Protein AF-A0A955TC89-F1 (afdb_monomer)

Nearest PDB structures (foldseek):
  8cyk-assembly1_B  TM=6.233E-01  e=9.406E-01  synthetic construct
  3wjc-assembly1_B  TM=5.415E-01  e=7.245E+00  Arabidopsis thaliana

Structure (mmCIF, N/CA/C/O backbone):
data_AF-A0A955TC89-F1
#
_entry.id   AF-A0A955TC89-F1
#
loop_
_atom_site.group_PDB
_atom_site.id
_atom_site.type_symbol
_atom_site.label_atom_id
_atom_site.label_alt_id
_atom_site.label_comp_id
_atom_site.label_asym_id
_atom_site.label_entity_id
_atom_site.label_seq_id
_atom_site.pdbx_PDB_ins_code
_atom_site.Cartn_x
_atom_site.Cartn_y
_atom_site.Cartn_z
_atom_site.occupancy
_atom_site.B_iso_or_equiv
_atom_site.auth_seq_id
_atom_site.auth_comp_id
_atom_site.auth_asym_id
_atom_site.auth_atom_id
_atom_site.pdbx_PDB_model_num
ATOM 1 N N . MET A 1 1 ? -74.572 27.202 -68.867 1.00 35.16 1 MET A N 1
ATOM 2 C CA . MET A 1 1 ? -73.325 27.732 -69.452 1.00 35.16 1 MET A CA 1
ATOM 3 C C . MET A 1 1 ? -72.390 28.053 -68.289 1.00 35.16 1 MET A C 1
ATOM 5 O O . MET A 1 1 ? -72.719 28.945 -67.531 1.00 35.16 1 MET A O 1
ATOM 9 N N . ILE A 1 2 ? -71.386 27.185 -68.106 1.00 39.31 2 ILE A N 1
ATOM 10 C CA . ILE A 1 2 ? -70.122 27.198 -67.323 1.00 39.31 2 ILE A CA 1
ATOM 11 C C . ILE A 1 2 ? -69.957 28.077 -66.046 1.00 39.31 2 ILE A C 1
ATOM 13 O O . ILE A 1 2 ? -70.316 29.246 -66.036 1.00 39.31 2 ILE A O 1
ATOM 17 N N . LEU A 1 3 ? -69.214 27.482 -65.087 1.00 38.38 3 LEU A N 1
ATOM 18 C CA . LEU A 1 3 ? -68.330 28.010 -64.014 1.00 38.38 3 LEU A CA 1
ATOM 19 C C . LEU A 1 3 ? -68.902 27.970 -62.583 1.00 38.38 3 LEU A C 1
ATOM 21 O O . LEU A 1 3 ? -70.029 28.377 -62.359 1.00 38.38 3 LEU A O 1
ATOM 25 N N . ASN A 1 4 ? -68.173 27.564 -61.535 1.00 37.28 4 ASN A N 1
ATOM 26 C CA . ASN A 1 4 ? -66.865 26.906 -61.384 1.00 37.28 4 ASN A CA 1
ATOM 27 C C . ASN A 1 4 ? -66.798 26.395 -59.926 1.00 37.28 4 ASN A C 1
ATOM 29 O O . ASN A 1 4 ? -67.134 27.151 -59.015 1.00 37.28 4 ASN A O 1
ATOM 33 N N . GLN A 1 5 ? -66.379 25.149 -59.688 1.00 47.28 5 GLN A N 1
ATOM 34 C CA . GLN A 1 5 ? -66.116 24.627 -58.338 1.00 47.28 5 GLN A CA 1
ATOM 35 C C . GLN A 1 5 ? -64.660 24.904 -57.948 1.00 47.28 5 GLN A C 1
ATOM 37 O O . GLN A 1 5 ? -63.748 24.507 -58.669 1.00 47.28 5 GLN A O 1
ATOM 42 N N . THR A 1 6 ? -64.441 25.519 -56.786 1.00 49.94 6 THR A N 1
ATOM 43 C CA . THR A 1 6 ? -63.117 25.610 -56.155 1.00 49.94 6 THR A CA 1
ATOM 44 C C . THR A 1 6 ? -63.052 24.581 -55.028 1.00 49.94 6 THR A C 1
ATOM 46 O O . THR A 1 6 ? -63.710 24.743 -54.004 1.00 49.94 6 THR A O 1
ATOM 49 N N . PHE A 1 7 ? -62.270 23.517 -55.220 1.00 44.19 7 PHE A N 1
ATOM 50 C CA . PHE A 1 7 ? -61.912 22.551 -54.177 1.00 44.19 7 PHE A CA 1
ATOM 51 C C . PHE A 1 7 ? -60.579 22.965 -53.538 1.00 44.19 7 PHE A C 1
ATOM 53 O O . PHE A 1 7 ? -59.585 23.152 -54.238 1.00 44.19 7 PHE A O 1
ATOM 60 N N . LEU A 1 8 ? -60.554 23.093 -52.208 1.00 40.31 8 LEU A N 1
ATOM 61 C CA . LEU A 1 8 ? -59.324 23.199 -51.422 1.00 40.31 8 LEU A CA 1
ATOM 62 C C . LEU A 1 8 ? -58.718 21.799 -51.233 1.00 40.31 8 LEU A C 1
ATOM 64 O O . LEU A 1 8 ? -59.364 20.906 -50.689 1.00 40.31 8 LEU A O 1
ATOM 68 N N . LEU A 1 9 ? -57.466 21.627 -51.657 1.00 40.91 9 LEU A N 1
ATOM 69 C CA . LEU A 1 9 ? -56.642 20.447 -51.393 1.00 40.91 9 LEU A CA 1
ATOM 70 C C . LEU A 1 9 ? -55.885 20.637 -50.070 1.00 40.91 9 LEU A C 1
ATOM 72 O O . LEU A 1 9 ? -54.991 21.477 -49.984 1.00 40.91 9 LEU A O 1
ATOM 76 N N . LEU A 1 10 ? -56.214 19.835 -49.052 1.00 43.91 10 LEU A N 1
ATOM 77 C CA . LEU A 1 10 ? -55.338 19.608 -47.900 1.00 43.91 10 LEU A CA 1
ATOM 78 C C . LEU A 1 10 ? -54.321 18.517 -48.267 1.00 43.91 10 LEU A C 1
ATOM 80 O O . LEU A 1 10 ? -54.694 17.367 -48.493 1.00 43.91 10 LEU A O 1
ATOM 84 N N . PHE A 1 11 ? -53.037 18.867 -48.297 1.00 43.28 11 PHE A N 1
ATOM 85 C CA . PHE A 1 11 ? -51.944 17.897 -48.363 1.00 43.28 11 PHE A CA 1
ATOM 86 C C . PHE A 1 11 ? -51.659 17.358 -46.955 1.00 43.28 11 PHE A C 1
ATOM 88 O O . PHE A 1 11 ? -51.117 18.070 -46.112 1.00 43.28 11 PHE A O 1
ATOM 95 N N . ALA A 1 12 ? -51.998 16.094 -46.698 1.00 50.88 12 ALA A N 1
ATOM 96 C CA . ALA A 1 12 ? -51.472 15.360 -45.552 1.00 50.88 12 ALA A CA 1
ATOM 97 C C . ALA A 1 12 ? -50.115 14.749 -45.942 1.00 50.88 12 ALA A C 1
ATOM 99 O O . ALA A 1 12 ? -50.047 13.818 -46.742 1.00 50.88 12 ALA A O 1
ATOM 100 N N . LEU A 1 13 ? -49.027 15.293 -45.395 1.00 52.06 13 LEU A N 1
ATOM 101 C CA . LEU A 1 13 ? -47.692 14.697 -45.475 1.00 52.06 13 LEU A CA 1
ATOM 102 C C . LEU A 1 13 ? -47.658 13.434 -44.604 1.00 52.06 13 LEU A C 1
ATOM 104 O O . LEU A 1 13 ? -47.464 13.511 -43.393 1.00 52.06 13 LEU A O 1
ATOM 108 N N . VAL A 1 14 ? -47.838 12.265 -45.219 1.00 56.44 14 VAL A N 1
ATOM 109 C CA . VAL A 1 14 ? -47.481 10.983 -44.600 1.00 56.44 14 VAL A CA 1
ATOM 110 C C . VAL A 1 14 ? -45.995 10.755 -44.865 1.00 56.44 14 VAL A C 1
ATOM 112 O O . VAL A 1 14 ? -45.607 10.260 -45.920 1.00 56.44 14 VAL A O 1
ATOM 115 N N . GLY A 1 15 ? -45.148 11.171 -43.925 1.00 57.81 15 GLY A N 1
ATOM 116 C CA . GLY A 1 15 ? -43.754 10.733 -43.904 1.00 57.81 15 GLY A CA 1
ATOM 117 C C . GLY A 1 15 ? -43.686 9.253 -43.503 1.00 57.81 15 GLY A C 1
ATOM 118 O O . GLY A 1 15 ? -44.399 8.859 -42.575 1.00 57.81 15 GLY A O 1
ATOM 119 N N . PRO A 1 16 ? -42.871 8.408 -44.160 1.00 55.50 16 PRO A N 1
ATOM 120 C CA . PRO A 1 16 ? -42.674 7.040 -43.706 1.00 55.50 16 PRO A CA 1
ATOM 121 C C . PRO A 1 16 ? -42.020 7.051 -42.321 1.00 55.50 16 PRO A C 1
ATOM 123 O O . PRO A 1 16 ? -40.960 7.641 -42.116 1.00 55.50 16 PRO A O 1
ATOM 126 N N . SER A 1 17 ? -42.664 6.382 -41.366 1.00 59.34 17 SER A N 1
ATOM 127 C CA . SER A 1 17 ? -42.045 6.011 -40.098 1.00 59.34 17 SER A CA 1
ATOM 128 C C . SER A 1 17 ? -40.877 5.073 -40.401 1.00 59.34 17 SER A C 1
ATOM 130 O O . SER A 1 17 ? -41.086 3.922 -40.787 1.00 59.34 17 SER A O 1
ATOM 132 N N . LEU A 1 18 ? -39.644 5.554 -40.240 1.00 58.09 18 LEU A N 1
ATOM 133 C CA . LEU A 1 18 ? -38.460 4.700 -40.151 1.00 58.09 18 LEU A CA 1
ATOM 134 C C . LEU A 1 18 ? -38.459 4.009 -38.781 1.00 58.09 18 LEU A C 1
ATOM 136 O O . LEU A 1 18 ? -37.596 4.246 -37.942 1.00 58.09 18 LEU A O 1
ATOM 140 N N . ALA A 1 19 ? -39.444 3.146 -38.544 1.00 59.84 19 ALA A N 1
ATOM 141 C CA . ALA A 1 19 ? -39.375 2.160 -37.480 1.00 59.84 19 ALA A CA 1
ATOM 142 C C . ALA A 1 19 ? -38.427 1.045 -37.943 1.00 59.84 19 ALA A C 1
ATOM 144 O O . ALA A 1 19 ? -38.854 -0.045 -38.319 1.00 59.84 19 ALA A O 1
ATOM 145 N N . GLY A 1 20 ? -37.126 1.344 -37.977 1.00 62.34 20 GLY A N 1
ATOM 146 C CA . GLY A 1 20 ? -36.098 0.317 -38.064 1.00 62.34 20 GLY A CA 1
ATOM 147 C C . GLY A 1 20 ? -36.206 -0.550 -36.816 1.00 62.34 20 GLY A C 1
ATOM 148 O O . GLY A 1 20 ? -35.799 -0.129 -35.736 1.00 62.34 20 GLY A O 1
ATOM 149 N N . GLY A 1 21 ? -36.838 -1.716 -36.943 1.00 72.62 21 GLY A N 1
ATOM 150 C CA . GLY A 1 21 ? -36.983 -2.659 -35.842 1.00 72.62 21 GLY A CA 1
ATOM 151 C C . GLY A 1 21 ? -35.610 -3.074 -35.316 1.00 72.62 21 GLY A C 1
ATOM 152 O O . GLY A 1 21 ? -34.718 -3.418 -36.091 1.00 72.62 21 GLY A O 1
ATOM 153 N N . LEU A 1 22 ? -35.434 -3.031 -33.996 1.00 76.81 22 LEU A N 1
ATOM 154 C CA . LEU A 1 22 ? -34.238 -3.558 -33.347 1.00 76.81 22 LEU A CA 1
ATOM 155 C C . LEU A 1 22 ? -34.136 -5.060 -33.647 1.00 76.81 22 LEU A C 1
ATOM 157 O O . LEU A 1 22 ? -35.080 -5.810 -33.404 1.00 76.81 22 LEU A O 1
ATOM 161 N N . THR A 1 23 ? -32.993 -5.500 -34.175 1.00 80.12 23 THR A N 1
ATOM 162 C CA . THR A 1 23 ? -32.709 -6.930 -34.345 1.00 80.12 23 THR A CA 1
ATOM 163 C C . THR A 1 23 ? -32.127 -7.462 -33.043 1.00 80.12 23 THR A C 1
ATOM 165 O O . THR A 1 23 ? -31.050 -7.043 -32.625 1.00 80.12 23 THR A O 1
ATOM 168 N N . GLN A 1 24 ? -32.845 -8.374 -32.390 1.00 79.06 24 GLN A N 1
ATOM 169 C CA . GLN A 1 24 ? -32.356 -9.052 -31.196 1.00 79.06 24 GLN A CA 1
ATOM 170 C C . GLN A 1 24 ? -31.518 -10.268 -31.612 1.00 79.06 24 GLN A C 1
ATOM 172 O O . GLN A 1 24 ? -32.037 -11.196 -32.227 1.00 79.06 24 GLN A O 1
ATOM 177 N N . ILE A 1 25 ? -30.228 -10.261 -31.272 1.00 84.12 25 ILE A N 1
ATOM 178 C CA . ILE A 1 25 ? -29.327 -11.407 -31.452 1.00 84.12 25 ILE A CA 1
ATOM 179 C C . ILE A 1 25 ? -29.296 -12.189 -30.134 1.00 84.12 25 ILE A C 1
ATOM 181 O O . ILE A 1 25 ? -29.115 -11.596 -29.070 1.00 84.12 25 ILE A O 1
ATOM 185 N N . LYS A 1 26 ? -29.505 -13.508 -30.197 1.00 87.69 26 LYS A N 1
ATOM 186 C CA . LYS A 1 26 ? -29.437 -14.423 -29.052 1.00 87.69 26 LYS A CA 1
ATOM 187 C C . LYS A 1 26 ? -28.364 -15.473 -29.333 1.00 87.69 26 LYS A C 1
ATOM 189 O O . LYS A 1 26 ? -28.484 -16.196 -30.312 1.00 87.69 26 LYS A O 1
ATOM 194 N N . GLU A 1 27 ? -27.364 -15.533 -28.465 1.00 89.31 27 GLU A N 1
ATOM 195 C CA . GLU A 1 27 ? -26.331 -16.572 -28.416 1.00 89.31 27 GLU A CA 1
ATOM 196 C C . GLU A 1 27 ? -26.634 -17.465 -27.204 1.00 89.31 27 GLU A C 1
ATOM 198 O O . GLU A 1 27 ? -26.949 -16.940 -26.131 1.00 89.31 27 GLU A O 1
ATOM 203 N N . ASP A 1 28 ? -26.634 -18.787 -27.377 1.00 93.19 28 ASP A N 1
ATOM 204 C CA . ASP A 1 28 ? -26.948 -19.734 -26.297 1.00 93.19 28 ASP A CA 1
ATOM 205 C C . ASP A 1 28 ? -25.708 -20.377 -25.669 1.00 93.19 28 ASP A C 1
ATOM 207 O O . ASP A 1 28 ? -25.827 -20.991 -24.606 1.00 93.19 28 ASP A O 1
ATOM 211 N N . PHE A 1 29 ? -24.529 -20.160 -26.265 1.00 89.62 29 PHE A N 1
ATOM 212 C CA . PHE A 1 29 ? -23.237 -20.644 -25.778 1.00 89.62 29 PHE A CA 1
ATOM 213 C C . PHE A 1 29 ? -23.168 -22.168 -25.613 1.00 89.62 29 PHE A C 1
ATOM 215 O O . PHE A 1 29 ? -22.353 -22.671 -24.836 1.00 89.62 29 PHE A O 1
ATOM 222 N N . SER A 1 30 ? -24.017 -22.922 -26.320 1.00 93.88 30 SER A N 1
ATOM 223 C CA . SER A 1 30 ? -23.880 -24.380 -26.409 1.00 93.88 30 SER A CA 1
ATOM 224 C C . SER A 1 30 ? -22.599 -24.794 -27.147 1.00 93.88 30 SER A C 1
ATOM 226 O O . SER A 1 30 ? -22.100 -25.901 -26.932 1.00 93.88 30 SER A O 1
ATOM 228 N N . GLU A 1 31 ? -22.023 -23.878 -27.933 1.00 95.00 31 GLU A N 1
ATOM 229 C CA . GLU A 1 31 ? -20.722 -23.987 -28.594 1.00 95.00 31 GLU A CA 1
ATOM 230 C C . GLU A 1 31 ? -19.873 -22.717 -28.380 1.00 95.00 31 GLU A C 1
ATOM 232 O O . GLU A 1 31 ? -20.329 -21.723 -27.809 1.00 95.00 31 GLU A O 1
ATOM 237 N N . ASP A 1 32 ? -18.608 -22.757 -28.815 1.00 89.81 32 ASP A N 1
ATOM 238 C CA . ASP A 1 32 ? -17.733 -21.580 -28.814 1.00 89.81 32 ASP A CA 1
ATOM 239 C C . ASP A 1 32 ? -18.275 -20.539 -29.813 1.00 89.81 32 ASP A C 1
ATOM 241 O O . ASP A 1 32 ? -18.306 -20.822 -31.014 1.00 89.81 32 ASP A O 1
ATOM 245 N N . PRO A 1 33 ? -18.672 -19.332 -29.363 1.00 92.81 33 PRO A N 1
ATOM 246 C CA . PRO A 1 33 ? -19.282 -18.339 -30.240 1.00 92.81 33 PRO A CA 1
ATOM 247 C C . PRO A 1 33 ? -18.265 -17.653 -31.172 1.00 92.81 33 PRO A C 1
ATOM 249 O O . PRO A 1 33 ? -18.630 -16.761 -31.939 1.00 92.81 33 PRO A O 1
ATOM 252 N N . GLY A 1 34 ? -16.975 -18.009 -31.092 1.00 92.31 34 GLY A N 1
ATOM 253 C CA . GLY A 1 34 ? -15.931 -17.473 -31.966 1.00 92.31 34 GLY A CA 1
ATOM 254 C C . GLY A 1 34 ? -15.646 -15.988 -31.737 1.00 92.31 34 GLY A C 1
ATOM 255 O O . GLY A 1 34 ? -15.137 -15.305 -32.627 1.00 92.31 34 GLY A O 1
ATOM 256 N N . TRP A 1 35 ? -15.999 -15.467 -30.560 1.00 93.75 35 TRP A N 1
ATOM 257 C CA . TRP A 1 35 ? -15.750 -14.075 -30.203 1.00 93.75 35 TRP A CA 1
ATOM 258 C C . TRP A 1 35 ? -14.255 -13.798 -30.079 1.00 93.75 35 TRP A C 1
ATOM 260 O O . TRP A 1 35 ? -13.470 -14.648 -29.651 1.00 93.75 35 TRP A O 1
ATOM 270 N N . GLU A 1 36 ? -13.860 -12.575 -30.422 1.00 91.62 36 GLU A N 1
ATOM 271 C CA . GLU A 1 36 ? -12.475 -12.149 -30.279 1.00 91.62 36 GLU A CA 1
ATOM 272 C C . GLU A 1 36 ? -12.060 -12.183 -28.801 1.00 91.62 36 GLU A C 1
ATOM 274 O O . GLU A 1 36 ? -12.594 -11.467 -27.952 1.00 91.62 36 GLU A O 1
ATOM 279 N N . GLY A 1 37 ? -11.086 -13.035 -28.489 1.00 79.75 37 GLY A N 1
ATOM 280 C CA . GLY A 1 37 ? -10.433 -13.070 -27.189 1.00 79.75 37 GLY A CA 1
ATOM 281 C C . GLY A 1 37 ? -9.129 -12.282 -27.224 1.00 79.75 37 GLY A C 1
ATOM 282 O O . GLY A 1 37 ? -8.230 -12.608 -27.996 1.00 79.75 37 GLY A O 1
ATOM 283 N N . PHE A 1 38 ? -8.977 -11.291 -26.343 1.00 71.81 38 PHE A N 1
ATOM 284 C CA . PHE A 1 38 ? -7.705 -10.596 -26.138 1.00 71.81 38 PHE A CA 1
ATOM 285 C C . PHE A 1 38 ? -7.168 -10.867 -24.731 1.00 71.81 38 PHE A C 1
ATOM 287 O O . PHE A 1 38 ? -7.791 -10.521 -23.733 1.00 71.81 38 PHE A O 1
ATOM 294 N N . GLN A 1 39 ? -5.995 -11.502 -24.649 1.00 70.19 39 GLN A N 1
ATOM 295 C CA . GLN A 1 39 ? -5.261 -11.800 -23.404 1.00 70.19 39 GLN A CA 1
ATOM 296 C C . GLN A 1 39 ? -5.994 -12.638 -22.334 1.00 70.19 39 GLN A C 1
ATOM 298 O O . GLN A 1 39 ? -5.433 -12.885 -21.269 1.00 70.19 39 GLN A O 1
ATOM 303 N N . ASN A 1 40 ? -7.180 -13.170 -22.625 1.00 78.81 40 ASN A N 1
ATOM 304 C CA . ASN A 1 40 ? -8.015 -13.974 -21.724 1.00 78.81 40 ASN A CA 1
ATOM 305 C C . ASN A 1 40 ? -7.408 -15.333 -21.314 1.00 78.81 40 ASN A C 1
ATOM 307 O O . ASN A 1 40 ? -7.935 -16.001 -20.427 1.00 78.81 40 ASN A O 1
ATOM 311 N N . ARG A 1 41 ? -6.315 -15.765 -21.957 1.00 81.75 41 ARG A N 1
ATOM 312 C CA . ARG A 1 41 ? -5.585 -17.011 -21.649 1.00 81.75 41 ARG A CA 1
ATOM 313 C C . ARG A 1 41 ? -4.066 -16.824 -21.677 1.00 81.75 41 ARG A C 1
ATOM 315 O O . ARG A 1 41 ? -3.339 -17.739 -22.068 1.00 81.75 41 ARG A O 1
ATOM 322 N N . LYS A 1 42 ? -3.568 -15.633 -21.321 1.00 74.31 42 LYS A N 1
ATOM 323 C CA . LYS A 1 42 ? -2.120 -15.394 -21.248 1.00 74.31 42 LYS A CA 1
ATOM 324 C C . LYS A 1 42 ? -1.477 -16.397 -20.290 1.00 74.31 42 LYS A C 1
ATOM 326 O O . LYS A 1 42 ? -1.759 -16.399 -19.096 1.00 74.31 42 LYS A O 1
ATOM 331 N N . ARG A 1 43 ? -0.587 -17.237 -20.819 1.00 74.94 43 ARG A N 1
ATOM 332 C CA . ARG A 1 43 ? 0.387 -17.960 -20.004 1.00 74.94 43 ARG A CA 1
ATOM 333 C C . ARG A 1 43 ? 1.561 -17.025 -19.776 1.00 74.94 43 ARG A C 1
ATOM 335 O O . ARG A 1 43 ? 2.092 -16.457 -20.726 1.00 74.94 43 ARG A O 1
ATOM 342 N N . CYS A 1 44 ? 1.910 -16.843 -18.514 1.00 75.94 44 CYS A N 1
ATOM 343 C CA . CYS A 1 44 ? 3.088 -16.095 -18.129 1.00 75.94 44 CYS A CA 1
ATOM 344 C C . CYS A 1 44 ? 4.346 -16.807 -18.661 1.00 75.94 44 CYS A C 1
ATOM 346 O O . CYS A 1 44 ? 4.576 -17.968 -18.329 1.00 75.94 44 CYS A O 1
ATOM 348 N N . VAL A 1 45 ? 5.124 -16.121 -19.499 1.00 81.25 45 VAL A N 1
ATOM 349 C CA . VAL A 1 45 ? 6.462 -16.524 -19.959 1.00 81.25 45 VAL A CA 1
ATOM 350 C C . VAL A 1 45 ? 7.370 -15.338 -19.653 1.00 81.25 45 VAL A C 1
ATOM 352 O O . VAL A 1 45 ? 7.016 -14.217 -20.012 1.00 81.25 45 VAL A O 1
ATOM 355 N N . ASP A 1 46 ? 8.464 -15.572 -18.928 1.00 84.06 46 ASP A N 1
ATOM 356 C CA . ASP A 1 46 ? 9.415 -14.539 -18.486 1.00 84.06 46 ASP A CA 1
ATOM 357 C C . ASP A 1 46 ? 8.773 -13.360 -17.729 1.00 84.06 46 ASP A C 1
ATOM 359 O O . ASP A 1 46 ? 9.177 -12.206 -17.892 1.00 84.06 46 ASP A O 1
ATOM 363 N N . CYS A 1 47 ? 7.742 -13.612 -16.910 1.00 80.38 47 CYS A N 1
ATOM 364 C CA . CYS A 1 47 ? 7.164 -12.523 -16.124 1.00 80.38 47 CYS A CA 1
ATOM 365 C C . CYS A 1 47 ? 8.186 -11.960 -15.134 1.00 80.38 47 CYS A C 1
ATOM 367 O O . CYS A 1 47 ? 8.985 -12.721 -14.581 1.00 80.38 47 CYS A O 1
ATOM 369 N N . PRO A 1 48 ? 8.112 -10.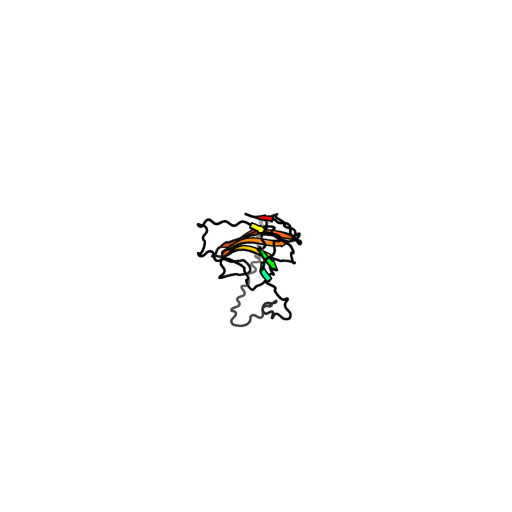648 -14.857 1.00 79.81 48 PRO A N 1
ATOM 370 C CA . PRO A 1 48 ? 8.895 -10.044 -13.797 1.00 79.81 48 PRO A CA 1
ATOM 371 C C . PRO A 1 48 ? 8.681 -10.783 -12.477 1.00 79.81 48 PRO A C 1
ATOM 373 O O . PRO A 1 48 ? 7.553 -11.136 -12.127 1.00 79.81 48 PRO A O 1
ATOM 376 N N . GLU A 1 49 ? 9.768 -10.977 -11.739 1.00 85.44 49 GLU A N 1
ATOM 377 C CA . GLU A 1 49 ? 9.688 -11.402 -10.351 1.00 85.44 49 GLU A CA 1
ATOM 378 C C . GLU A 1 49 ? 8.926 -10.345 -9.539 1.00 85.44 49 GLU A C 1
ATOM 380 O O . GLU A 1 49 ? 9.192 -9.142 -9.642 1.00 85.44 49 GLU A O 1
ATOM 385 N N . VAL A 1 50 ? 7.964 -10.806 -8.741 1.00 88.06 50 VAL A N 1
ATOM 386 C CA . VAL A 1 50 ? 7.239 -9.975 -7.780 1.00 88.06 50 VAL A CA 1
ATOM 387 C C . VAL A 1 50 ? 7.888 -10.174 -6.418 1.00 88.06 50 VAL A C 1
ATOM 389 O O . VAL A 1 50 ? 7.779 -11.243 -5.822 1.00 88.06 50 VAL A O 1
ATOM 392 N N . ILE A 1 51 ? 8.558 -9.138 -5.925 1.00 87.75 51 ILE A N 1
ATOM 393 C CA . ILE A 1 51 ? 9.245 -9.138 -4.636 1.00 87.75 51 ILE A CA 1
ATOM 394 C C . ILE A 1 51 ? 8.311 -8.535 -3.585 1.00 87.75 51 ILE A C 1
ATOM 396 O O . ILE A 1 51 ? 7.950 -7.361 -3.663 1.00 87.75 51 ILE A O 1
ATOM 400 N N . GLN A 1 52 ? 7.955 -9.352 -2.594 1.00 92.69 52 GLN A N 1
ATOM 401 C CA . GLN A 1 52 ? 7.265 -8.945 -1.370 1.00 92.69 52 GLN A CA 1
ATOM 402 C C . GLN A 1 52 ? 8.248 -9.062 -0.202 1.00 92.69 52 GLN A C 1
ATOM 404 O O . GLN A 1 52 ? 8.251 -10.056 0.520 1.00 92.69 52 GLN A O 1
ATOM 409 N N . ASP A 1 53 ? 9.132 -8.078 -0.065 1.00 93.81 53 ASP A N 1
ATOM 410 C CA . ASP A 1 53 ? 10.197 -8.069 0.945 1.00 93.81 53 ASP A CA 1
ATOM 411 C C . ASP A 1 53 ? 9.904 -6.979 1.970 1.00 93.81 53 ASP A C 1
ATOM 413 O O . ASP A 1 53 ? 10.510 -5.908 1.959 1.00 93.81 53 ASP A O 1
ATOM 417 N N . PHE A 1 54 ? 8.882 -7.214 2.789 1.00 94.94 54 PHE A N 1
ATOM 418 C CA . PHE A 1 54 ? 8.448 -6.288 3.824 1.00 94.94 54 PHE A CA 1
ATOM 419 C C . PHE A 1 54 ? 8.088 -7.027 5.112 1.00 94.94 54 PHE A C 1
ATOM 421 O O . PHE A 1 54 ? 7.664 -8.182 5.102 1.00 94.94 54 PHE A O 1
ATOM 428 N N . GLY A 1 55 ? 8.247 -6.345 6.239 1.00 96.38 55 GLY A N 1
ATOM 429 C CA . GLY A 1 55 ? 7.994 -6.900 7.560 1.00 96.38 55 GLY A CA 1
ATOM 430 C C . GLY A 1 55 ? 8.698 -6.088 8.633 1.00 96.38 55 GLY A C 1
ATOM 431 O O . GLY A 1 55 ? 9.014 -4.919 8.425 1.00 96.38 55 GLY A O 1
ATOM 432 N N . TRP A 1 56 ? 8.936 -6.704 9.787 1.00 96.06 56 TRP A N 1
ATOM 433 C CA . TRP A 1 56 ? 9.758 -6.088 10.822 1.00 96.06 56 TRP A CA 1
ATOM 434 C C . TRP A 1 56 ? 11.235 -6.049 10.404 1.00 96.06 56 TRP A C 1
ATOM 436 O O . TRP A 1 56 ? 11.787 -7.060 9.969 1.00 96.06 56 TRP A O 1
ATOM 446 N N . SER A 1 57 ? 11.887 -4.905 10.599 1.00 94.12 57 SER A N 1
ATOM 447 C CA . SER A 1 57 ? 13.327 -4.722 10.399 1.00 94.12 57 SER A CA 1
ATOM 448 C C . SER A 1 57 ? 13.948 -3.912 11.533 1.00 94.12 57 SER A C 1
ATOM 450 O O . SER A 1 57 ? 13.307 -3.050 12.123 1.00 94.12 57 SER A O 1
ATOM 452 N N . GLN A 1 58 ? 15.240 -4.125 11.801 1.00 94.19 58 GLN A N 1
ATOM 453 C CA . GLN A 1 58 ? 16.002 -3.395 12.831 1.00 94.19 58 GLN A CA 1
ATOM 454 C C . GLN A 1 58 ? 16.340 -1.935 12.436 1.00 94.19 58 GLN A C 1
ATOM 456 O O . GLN A 1 58 ? 17.085 -1.256 13.139 1.00 94.19 58 GLN A O 1
ATOM 461 N N . THR A 1 59 ? 15.835 -1.448 11.301 1.00 93.75 59 THR A N 1
ATOM 462 C CA . THR A 1 59 ? 16.052 -0.080 10.808 1.00 93.75 59 THR A CA 1
ATOM 463 C C . THR A 1 59 ? 15.295 0.956 11.652 1.00 93.75 59 THR A C 1
ATOM 465 O O . THR A 1 59 ? 14.524 0.598 12.542 1.00 93.75 59 THR A O 1
ATOM 468 N N . ASP A 1 60 ? 15.561 2.243 11.413 1.00 94.00 60 ASP A N 1
ATOM 469 C CA . ASP A 1 60 ? 14.920 3.373 12.110 1.00 94.00 60 ASP A CA 1
ATOM 470 C C . ASP A 1 60 ? 14.671 4.545 11.140 1.00 94.00 60 ASP A C 1
ATOM 472 O O . ASP A 1 60 ? 15.013 5.697 11.409 1.00 94.00 60 ASP A O 1
ATOM 476 N N . PHE A 1 61 ? 14.136 4.261 9.947 1.00 95.12 61 PHE A N 1
ATOM 477 C CA . PHE A 1 61 ? 13.795 5.301 8.972 1.00 95.12 61 PHE A CA 1
ATOM 478 C C . PHE A 1 61 ? 12.686 6.228 9.472 1.00 95.12 61 PHE A C 1
ATOM 480 O O . PHE A 1 61 ? 12.667 7.402 9.117 1.00 95.12 61 PHE A O 1
ATOM 487 N N . THR A 1 62 ? 11.800 5.728 10.331 1.00 94.69 62 THR A N 1
ATOM 488 C CA . THR A 1 62 ? 10.751 6.512 11.001 1.00 94.69 62 THR A CA 1
ATOM 489 C C . THR A 1 62 ? 11.242 7.340 12.199 1.00 94.69 62 THR A C 1
ATOM 491 O O . THR A 1 62 ? 10.451 8.092 12.781 1.00 94.69 62 THR A O 1
ATOM 494 N N . GLN A 1 63 ? 12.534 7.254 12.547 1.00 93.44 63 GLN A N 1
ATOM 495 C CA . GLN A 1 63 ? 13.199 8.047 13.591 1.00 93.44 63 GLN A CA 1
ATOM 496 C C . GLN A 1 63 ? 12.447 8.006 14.932 1.00 93.44 63 GLN A C 1
ATOM 498 O O . GLN A 1 63 ? 12.085 9.035 15.517 1.00 93.44 63 GLN A O 1
ATOM 503 N N . THR A 1 64 ? 12.140 6.798 15.397 1.00 88.00 64 THR A N 1
ATOM 504 C CA . THR A 1 64 ? 11.461 6.568 16.682 1.00 88.00 64 THR A CA 1
ATOM 505 C C . THR A 1 64 ? 12.433 6.350 17.836 1.00 88.00 64 THR A C 1
ATOM 507 O O . THR A 1 64 ? 12.023 6.490 18.986 1.00 88.00 64 THR A O 1
ATOM 510 N N . GLY A 1 65 ? 13.720 6.112 17.551 1.00 78.75 65 GLY A N 1
ATOM 511 C CA . GLY A 1 65 ? 14.760 5.992 18.568 1.00 78.75 65 GLY A CA 1
ATOM 512 C C . GLY A 1 65 ? 14.675 4.655 19.298 1.00 78.75 65 GLY A C 1
ATOM 513 O O . GLY A 1 65 ? 14.146 4.560 20.401 1.00 78.75 65 GLY A O 1
ATOM 514 N N . GLY A 1 66 ? 15.214 3.608 18.678 1.00 79.62 66 GLY A N 1
ATOM 515 C CA . GLY A 1 66 ? 15.234 2.261 19.264 1.00 79.62 66 GLY A CA 1
ATOM 516 C C . GLY A 1 66 ? 15.504 1.140 18.264 1.00 79.62 66 GLY A C 1
ATOM 517 O O . GLY A 1 66 ? 15.843 0.029 18.673 1.00 79.62 66 GLY A O 1
ATOM 518 N N . GLY A 1 67 ? 15.409 1.441 16.964 1.00 83.62 67 GLY A N 1
ATOM 519 C CA . GLY A 1 67 ? 15.376 0.427 15.915 1.00 83.62 67 GLY A CA 1
ATOM 520 C C . GLY A 1 67 ? 14.095 -0.406 15.988 1.00 83.62 67 GLY A C 1
ATOM 521 O O . GLY A 1 67 ? 13.454 -0.508 17.034 1.00 83.62 67 GLY A O 1
ATOM 522 N N . GLY A 1 68 ? 13.717 -1.020 14.872 1.00 89.75 68 GLY A N 1
ATOM 523 C CA . GLY A 1 68 ? 12.457 -1.750 14.794 1.00 89.75 68 GLY A CA 1
ATOM 524 C C . GLY A 1 68 ? 11.379 -0.911 14.128 1.00 89.75 68 GLY A C 1
ATOM 525 O O . GLY A 1 68 ? 10.792 -0.029 14.745 1.00 89.75 68 GLY A O 1
ATOM 526 N N . GLU A 1 69 ? 11.067 -1.236 12.884 1.00 93.88 69 GLU A N 1
ATOM 527 C CA . GLU A 1 69 ? 9.942 -0.660 12.152 1.00 93.88 69 GLU A CA 1
ATOM 528 C C . GLU A 1 69 ? 9.326 -1.697 11.215 1.00 93.88 69 GLU A C 1
ATOM 530 O O . GLU A 1 69 ? 9.917 -2.746 10.958 1.00 93.88 69 GLU A O 1
ATOM 535 N N . ILE A 1 70 ? 8.111 -1.421 10.738 1.00 94.31 70 ILE A N 1
ATOM 536 C CA . ILE A 1 70 ? 7.495 -2.198 9.663 1.00 94.31 70 ILE A CA 1
ATOM 537 C C . ILE A 1 70 ? 7.840 -1.491 8.361 1.00 94.31 70 ILE A C 1
ATOM 539 O O . ILE A 1 70 ? 7.464 -0.336 8.162 1.00 94.31 70 ILE A O 1
ATOM 543 N N . GLY A 1 71 ? 8.551 -2.173 7.477 1.00 93.12 71 GLY A N 1
ATOM 544 C CA . GLY A 1 71 ? 8.990 -1.578 6.228 1.00 93.12 71 GLY A CA 1
ATOM 545 C C . GLY A 1 71 ? 9.558 -2.602 5.266 1.00 93.12 71 GLY A C 1
ATOM 546 O O . GLY A 1 71 ? 9.587 -3.798 5.546 1.00 93.12 71 GLY A O 1
ATOM 547 N N . GLY A 1 72 ? 9.985 -2.109 4.109 1.00 93.50 72 GLY A N 1
ATOM 548 C CA . GLY A 1 72 ? 10.545 -2.919 3.039 1.00 93.50 72 GLY A CA 1
ATOM 549 C C . GLY A 1 72 ? 9.927 -2.595 1.684 1.00 93.50 72 GLY A C 1
ATOM 550 O O . GLY A 1 72 ? 9.283 -1.559 1.503 1.00 93.50 72 GLY A O 1
ATOM 551 N N . ARG A 1 73 ? 10.165 -3.469 0.709 1.00 92.12 73 ARG A N 1
ATOM 552 C CA . ARG A 1 73 ? 9.682 -3.325 -0.661 1.00 92.12 73 ARG A CA 1
ATOM 553 C C . ARG A 1 73 ? 8.346 -4.042 -0.826 1.00 92.12 73 ARG A C 1
ATOM 555 O O . ARG A 1 73 ? 8.274 -5.264 -0.727 1.00 92.12 73 ARG A O 1
ATOM 562 N N . VAL A 1 74 ? 7.320 -3.266 -1.160 1.00 90.31 74 VAL A N 1
ATOM 563 C CA . VAL A 1 74 ? 6.015 -3.764 -1.608 1.00 90.31 74 VAL A CA 1
ATOM 564 C C . VAL A 1 74 ? 5.939 -3.621 -3.125 1.00 90.31 74 VAL A C 1
ATOM 566 O O . VAL A 1 74 ? 6.336 -2.589 -3.675 1.00 90.31 74 VAL A O 1
ATOM 569 N N . GLN A 1 75 ? 5.451 -4.656 -3.804 1.00 89.75 75 GLN A N 1
ATOM 570 C CA . GLN A 1 75 ? 5.163 -4.611 -5.236 1.00 89.75 75 GLN A CA 1
ATOM 571 C C . GLN A 1 75 ? 3.735 -5.063 -5.516 1.00 89.75 75 GLN A C 1
ATOM 573 O O . GLN A 1 75 ? 3.218 -5.974 -4.871 1.00 89.75 75 GLN A O 1
ATOM 578 N N . ASP A 1 76 ? 3.117 -4.451 -6.520 1.00 86.94 76 ASP A N 1
ATOM 579 C CA . ASP A 1 76 ? 1.792 -4.837 -6.987 1.00 86.94 76 ASP A CA 1
ATOM 580 C C . ASP A 1 76 ? 1.768 -6.313 -7.407 1.00 86.94 76 ASP A C 1
ATOM 582 O O . ASP A 1 76 ? 2.623 -6.789 -8.160 1.00 86.94 76 ASP A O 1
ATOM 586 N N . SER A 1 77 ? 0.768 -7.042 -6.912 1.00 84.56 77 SER A N 1
ATOM 587 C CA . SER A 1 77 ? 0.608 -8.474 -7.146 1.00 84.56 77 SER A CA 1
ATOM 588 C C . SER A 1 77 ? -0.859 -8.878 -7.124 1.00 84.56 77 SER A C 1
ATOM 590 O O . SER A 1 77 ? -1.661 -8.312 -6.385 1.00 84.56 77 SER A O 1
ATOM 592 N N . PHE A 1 78 ? -1.199 -9.923 -7.880 1.00 80.06 78 PHE A N 1
ATOM 593 C CA . PHE A 1 78 ? -2.481 -10.619 -7.731 1.00 80.06 78 PHE A CA 1
ATOM 594 C C . PHE A 1 78 ? -2.493 -11.579 -6.536 1.00 80.06 78 PHE A C 1
ATOM 596 O O . PHE A 1 78 ? -3.562 -12.009 -6.113 1.00 80.06 78 PHE A O 1
ATOM 603 N N . GLN A 1 79 ? -1.319 -11.941 -6.013 1.00 84.06 79 GLN A N 1
ATOM 604 C CA . GLN A 1 79 ? -1.194 -12.727 -4.791 1.00 84.06 79 GLN A CA 1
ATOM 605 C C . GLN A 1 79 ? -1.188 -11.778 -3.589 1.00 84.06 79 GLN A C 1
ATOM 607 O O . GLN A 1 79 ? -0.274 -10.953 -3.493 1.00 84.06 79 GLN A O 1
ATOM 612 N N . PRO A 1 80 ? -2.171 -11.877 -2.677 1.00 85.88 80 PRO A N 1
ATOM 613 C CA . PRO A 1 80 ? -2.198 -11.041 -1.487 1.00 85.88 80 PRO A CA 1
ATOM 614 C C . PRO A 1 80 ? -0.987 -11.309 -0.589 1.00 85.88 80 PRO A C 1
ATOM 616 O O . PRO A 1 80 ? -0.614 -12.461 -0.368 1.00 85.88 80 PRO A O 1
ATOM 619 N N . ALA A 1 81 ? -0.413 -10.247 -0.031 1.00 90.50 81 ALA A N 1
ATOM 620 C CA . ALA A 1 81 ? 0.628 -10.315 0.986 1.00 90.50 81 ALA A CA 1
ATOM 621 C C . ALA A 1 81 ? 0.360 -9.236 2.040 1.00 90.50 81 ALA A C 1
ATOM 623 O O . ALA A 1 81 ? -0.011 -8.113 1.700 1.00 90.50 81 ALA A O 1
ATOM 624 N N . TYR A 1 82 ? 0.544 -9.568 3.317 1.00 93.38 82 TYR A N 1
ATOM 625 C CA . TYR A 1 82 ? 0.366 -8.626 4.419 1.00 93.38 82 TYR A CA 1
ATOM 626 C C . TYR A 1 82 ? 1.276 -8.969 5.600 1.00 93.38 82 TYR A C 1
ATOM 628 O O . TYR A 1 82 ? 1.643 -10.123 5.813 1.00 93.38 82 TYR A O 1
ATOM 636 N N . TYR A 1 83 ? 1.592 -7.953 6.401 1.00 95.56 83 TYR A N 1
ATOM 637 C CA . TYR A 1 83 ? 2.283 -8.080 7.679 1.00 95.56 83 TYR A CA 1
ATOM 638 C C . TYR A 1 83 ? 1.4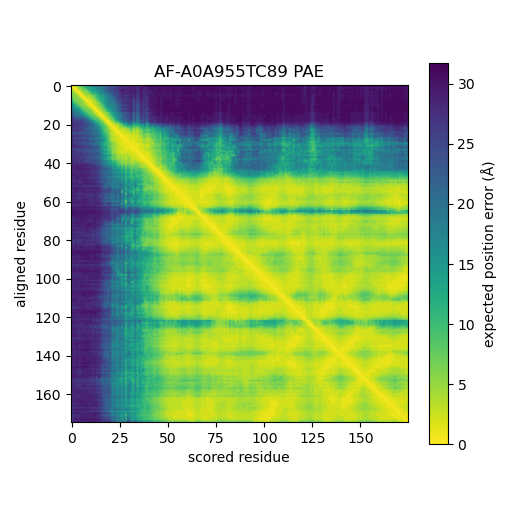07 -7.396 8.725 1.00 95.56 83 TYR A C 1
ATOM 640 O O . TYR A 1 83 ? 1.318 -6.170 8.765 1.00 95.56 83 TYR A O 1
ATOM 648 N N . ALA A 1 84 ? 0.666 -8.190 9.494 1.00 94.38 84 ALA A N 1
ATOM 649 C CA . ALA A 1 84 ? -0.427 -7.693 10.320 1.00 94.38 8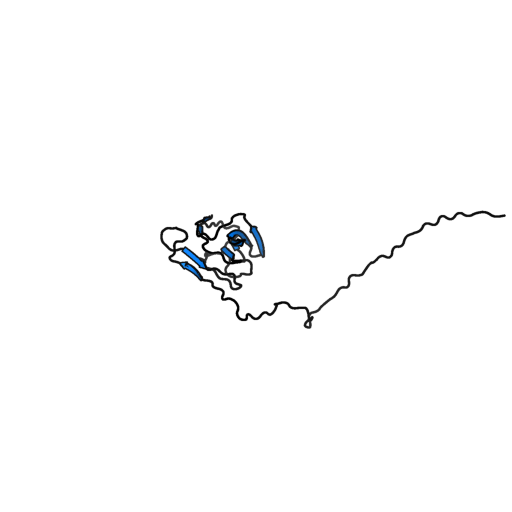4 ALA A CA 1
ATOM 650 C C . ALA A 1 84 ? -0.549 -8.470 11.632 1.00 94.38 84 ALA A C 1
ATOM 652 O O . ALA A 1 84 ? -0.153 -9.632 11.732 1.00 94.38 84 ALA A O 1
ATOM 653 N N . MET A 1 85 ? -1.148 -7.822 12.628 1.00 92.56 85 MET A N 1
ATOM 654 C CA . MET A 1 85 ? -1.507 -8.427 13.905 1.00 92.56 85 MET A CA 1
ATOM 655 C C . MET A 1 85 ? -3.014 -8.732 13.924 1.00 92.56 85 MET A C 1
ATOM 657 O O . MET A 1 85 ? -3.808 -7.841 13.615 1.00 92.56 85 MET A O 1
ATOM 661 N N . PRO A 1 86 ? -3.444 -9.946 14.317 1.00 91.75 86 PRO A N 1
ATOM 662 C CA . PRO A 1 86 ? -4.862 -10.246 14.484 1.00 91.75 86 PRO A CA 1
ATOM 663 C C . PRO A 1 86 ? -5.511 -9.377 15.572 1.00 91.75 86 PRO A C 1
ATOM 665 O O . PRO A 1 86 ? -4.990 -9.272 16.679 1.00 91.75 86 PRO A O 1
ATOM 668 N N . MET A 1 87 ? -6.701 -8.836 15.297 1.00 88.19 87 MET A N 1
ATOM 669 C CA . MET A 1 87 ? -7.479 -8.046 16.271 1.00 88.19 87 MET A CA 1
ATOM 670 C C . MET A 1 87 ? -8.211 -8.906 17.321 1.00 88.19 87 MET A C 1
ATOM 672 O O . MET A 1 87 ? -8.856 -8.376 18.222 1.00 88.19 87 MET A O 1
ATOM 676 N N . GLY A 1 88 ? -8.168 -10.237 17.195 1.00 89.69 88 GLY A N 1
ATOM 677 C CA . GLY A 1 88 ? -8.804 -11.192 18.115 1.00 89.69 88 GLY A CA 1
ATOM 678 C C . GLY A 1 88 ? -10.329 -11.317 17.987 1.00 89.69 88 GLY A C 1
ATOM 679 O O . GLY A 1 88 ? -10.894 -12.309 18.440 1.00 89.69 88 GLY A O 1
ATOM 680 N N . LYS A 1 89 ? -10.998 -10.358 17.339 1.00 90.62 89 LYS A N 1
ATOM 681 C CA . LYS A 1 89 ? -12.421 -10.414 16.978 1.00 90.62 89 LYS A CA 1
ATOM 682 C C . LYS A 1 89 ? -12.691 -9.677 15.657 1.00 90.62 89 LYS A C 1
ATOM 684 O O . LYS A 1 89 ? -11.954 -8.740 15.341 1.00 90.62 89 LYS A O 1
ATOM 689 N N . PRO A 1 90 ? -13.756 -10.033 14.916 1.00 89.00 90 PRO A N 1
ATOM 690 C CA . PRO A 1 90 ? -14.282 -9.185 13.852 1.00 89.00 90 PRO A CA 1
ATOM 691 C C . PRO A 1 90 ? -14.717 -7.817 14.393 1.00 89.00 90 PRO A C 1
ATOM 693 O O . PRO A 1 90 ? -15.236 -7.720 15.509 1.00 89.00 90 PRO A O 1
ATOM 696 N N . LEU A 1 91 ? -14.519 -6.772 13.591 1.00 87.75 91 LEU A N 1
ATOM 697 C CA . LEU A 1 91 ? -14.980 -5.414 13.879 1.00 87.75 91 LEU A CA 1
ATOM 698 C C . LEU A 1 91 ? -16.207 -5.076 13.029 1.00 87.75 91 LEU A C 1
ATOM 700 O O . LEU A 1 91 ? -16.388 -5.601 11.931 1.00 87.75 91 LEU A O 1
ATOM 704 N N . SER A 1 92 ? -17.036 -4.174 13.540 1.00 86.31 92 SER A N 1
ATOM 705 C CA . SER A 1 92 ? -18.193 -3.604 12.852 1.00 86.31 92 SER A CA 1
ATOM 706 C C . SER A 1 92 ? -18.155 -2.076 12.910 1.00 86.31 92 SER A C 1
ATOM 708 O O . SER A 1 92 ? -17.417 -1.499 13.701 1.00 86.31 92 SER A O 1
ATOM 710 N N . PHE A 1 93 ? -19.030 -1.398 12.161 1.00 83.38 93 PHE A N 1
ATOM 711 C CA . PHE A 1 93 ? -19.186 0.064 12.250 1.00 83.38 93 PHE A CA 1
ATOM 712 C C . PHE A 1 93 ? -19.709 0.572 13.609 1.00 83.38 93 PHE A C 1
ATOM 714 O O . PHE A 1 93 ? -19.840 1.776 13.804 1.00 83.38 93 PHE A O 1
ATOM 721 N N . LYS A 1 94 ? -20.040 -0.328 14.545 1.00 89.88 94 LYS A N 1
ATOM 722 C CA . LYS A 1 94 ? -20.399 0.019 15.928 1.00 89.88 94 LYS A CA 1
ATOM 723 C C . LYS A 1 94 ? -19.196 0.001 16.870 1.00 89.88 94 LYS A C 1
ATOM 725 O O . LYS A 1 94 ? -19.304 0.494 17.989 1.00 89.88 94 LYS A O 1
ATOM 730 N N . ASP A 1 95 ? -18.088 -0.606 16.454 1.00 90.62 95 ASP A N 1
ATOM 731 C CA . ASP A 1 95 ? -16.859 -0.645 17.230 1.00 90.62 95 ASP A CA 1
ATOM 732 C C . ASP A 1 95 ? -16.050 0.627 16.957 1.00 90.62 95 ASP A C 1
ATOM 734 O O . ASP A 1 95 ? -15.780 0.968 15.807 1.00 90.62 95 ASP A O 1
ATOM 738 N N . SER A 1 96 ? -15.627 1.311 18.018 1.00 90.19 96 SER A N 1
ATOM 739 C CA . SER A 1 96 ? -14.670 2.412 17.907 1.00 90.19 96 SER A CA 1
ATOM 740 C C . SER A 1 96 ? -13.250 1.865 17.943 1.00 90.19 96 SER A C 1
ATOM 742 O O . SER A 1 96 ? -12.884 1.129 18.860 1.00 90.19 96 SER A O 1
ATOM 744 N N . PHE A 1 97 ? -12.436 2.265 16.978 1.00 88.62 97 PHE A N 1
ATOM 745 C CA . PHE A 1 97 ? -11.012 1.965 16.933 1.00 88.62 97 PHE A CA 1
ATOM 746 C C . PHE A 1 97 ? -10.268 3.127 16.277 1.00 88.62 97 PHE A C 1
ATOM 748 O O . PHE A 1 97 ? -10.847 3.908 15.524 1.00 88.62 97 PHE A O 1
ATOM 755 N N . SER A 1 98 ? -8.984 3.247 16.585 1.00 90.56 98 SER A N 1
ATOM 756 C CA . SER A 1 98 ? -8.089 4.219 15.971 1.00 90.56 98 SER A CA 1
ATOM 757 C C . SER A 1 98 ? -6.716 3.595 15.771 1.00 90.56 98 SER A C 1
ATOM 759 O O . SER A 1 98 ? -6.348 2.623 16.435 1.00 90.56 98 SER A O 1
ATOM 761 N N . ALA A 1 99 ? -5.967 4.158 14.835 1.00 91.44 99 ALA A N 1
ATOM 762 C CA . ALA A 1 99 ? -4.556 3.888 14.659 1.00 91.44 99 ALA A CA 1
ATOM 763 C C . ALA A 1 99 ? -3.873 5.207 14.315 1.00 91.44 99 ALA A C 1
ATOM 765 O O . ALA A 1 99 ? -4.477 6.089 13.714 1.00 91.44 99 ALA A O 1
ATOM 766 N N . SER A 1 100 ? -2.622 5.336 14.719 1.00 95.12 100 SER A N 1
ATOM 767 C CA . SER A 1 100 ? -1.767 6.454 14.363 1.00 95.12 100 SER A CA 1
ATOM 768 C C . SER A 1 100 ? -0.349 5.937 14.215 1.00 95.12 100 SER A C 1
ATOM 770 O O . SER A 1 100 ? -0.010 4.848 14.691 1.00 95.12 100 SER A O 1
ATOM 772 N N . GLY A 1 101 ? 0.494 6.700 13.540 1.00 94.56 101 GLY A N 1
ATOM 773 C CA . GLY A 1 101 ? 1.861 6.273 13.335 1.00 94.56 101 GLY A CA 1
ATOM 774 C C . GLY A 1 101 ? 2.703 7.277 12.587 1.00 94.56 101 GLY A C 1
ATOM 775 O O . GLY A 1 101 ? 2.301 8.409 12.312 1.00 94.56 101 GLY A O 1
ATOM 776 N N . LYS A 1 102 ? 3.906 6.818 12.264 1.00 96.00 102 LYS A N 1
ATOM 777 C CA . LYS A 1 102 ? 4.848 7.515 11.403 1.00 96.00 102 LYS A CA 1
ATOM 778 C C . LYS A 1 102 ? 5.068 6.702 10.140 1.00 96.00 102 LYS A C 1
ATOM 780 O O . LYS A 1 102 ? 4.981 5.477 10.174 1.00 96.00 102 LYS A O 1
ATOM 785 N N . LEU A 1 103 ? 5.352 7.379 9.040 1.00 95.44 103 LEU A N 1
ATOM 786 C CA . LEU A 1 103 ? 5.727 6.745 7.784 1.00 95.44 103 LEU A CA 1
ATOM 787 C C . LEU A 1 103 ? 6.804 7.574 7.088 1.00 95.44 103 LEU A C 1
ATOM 789 O O . LEU A 1 103 ? 6.809 8.799 7.197 1.00 95.44 103 LEU A O 1
ATOM 793 N N . ALA A 1 104 ? 7.691 6.897 6.368 1.00 95.94 104 ALA A N 1
ATOM 794 C CA . ALA A 1 104 ? 8.700 7.508 5.512 1.00 95.94 104 ALA A CA 1
ATOM 795 C C . ALA A 1 104 ? 8.713 6.758 4.176 1.00 95.94 104 ALA A C 1
ATOM 797 O O . ALA A 1 104 ? 8.834 5.530 4.151 1.00 95.94 104 ALA A O 1
ATOM 798 N N . ILE A 1 105 ? 8.591 7.481 3.063 1.00 95.62 105 ILE A N 1
ATOM 799 C CA . ILE A 1 105 ? 8.675 6.896 1.722 1.00 95.62 105 ILE A CA 1
ATOM 800 C C . ILE A 1 105 ? 10.088 7.138 1.213 1.00 95.62 105 ILE A C 1
ATOM 802 O O . ILE A 1 105 ? 10.492 8.274 1.010 1.00 95.62 105 ILE A O 1
ATOM 806 N N . LYS A 1 106 ? 10.858 6.068 1.010 1.00 94.94 106 LYS A N 1
ATOM 807 C CA . LYS A 1 106 ? 12.256 6.173 0.547 1.00 94.94 106 LYS A CA 1
ATOM 808 C C . LYS A 1 106 ? 12.435 5.942 -0.946 1.00 94.94 106 LYS A C 1
ATOM 810 O O . LYS A 1 106 ? 13.464 6.284 -1.514 1.00 94.94 106 LYS A O 1
ATOM 815 N N . HIS A 1 107 ? 11.470 5.270 -1.555 1.00 93.31 107 HIS A N 1
ATOM 816 C CA . HIS A 1 107 ? 11.472 4.937 -2.965 1.00 93.31 107 HIS A CA 1
ATOM 817 C C . HIS A 1 107 ? 10.032 4.710 -3.402 1.00 93.31 107 HIS A C 1
ATOM 819 O O . HIS A 1 107 ? 9.268 4.061 -2.687 1.00 93.31 107 HIS A O 1
ATOM 825 N N . ILE A 1 108 ? 9.683 5.186 -4.594 1.00 92.19 108 ILE A N 1
ATOM 826 C CA . ILE A 1 108 ? 8.410 4.868 -5.227 1.00 92.19 108 ILE A CA 1
ATOM 827 C C . ILE A 1 108 ? 8.667 4.401 -6.659 1.00 92.19 108 ILE A C 1
ATOM 829 O O . ILE A 1 108 ? 9.368 5.052 -7.434 1.00 92.19 108 ILE A O 1
ATOM 833 N N . GLY A 1 109 ? 8.185 3.199 -6.971 1.00 88.19 109 GLY A N 1
ATOM 834 C CA . GLY A 1 109 ? 8.225 2.650 -8.324 1.00 88.19 109 GLY A CA 1
ATOM 835 C C . GLY A 1 109 ? 7.019 3.118 -9.133 1.00 88.19 109 GLY A C 1
ATOM 836 O O . GLY A 1 109 ? 6.059 3.628 -8.568 1.00 88.19 109 GLY A O 1
ATOM 837 N N . GLN A 1 110 ? 7.043 2.904 -10.447 1.00 86.06 110 GLN A N 1
ATOM 838 C CA . GLN A 1 110 ? 5.892 3.221 -11.294 1.00 86.06 110 GLN A CA 1
ATOM 839 C C . GLN A 1 110 ? 4.674 2.390 -10.887 1.00 86.06 110 GLN A C 1
ATOM 841 O O . GLN A 1 110 ? 4.768 1.165 -10.803 1.00 86.06 110 GLN A O 1
ATOM 846 N N . ARG A 1 111 ? 3.540 3.065 -10.695 1.00 83.62 111 ARG A N 1
ATOM 847 C CA . ARG A 1 111 ? 2.234 2.500 -10.338 1.00 83.62 111 ARG A CA 1
ATOM 848 C C . ARG A 1 111 ? 2.219 1.715 -9.027 1.00 83.62 111 ARG A C 1
ATOM 850 O O . ARG A 1 111 ? 1.341 0.886 -8.852 1.00 83.62 111 ARG A O 1
ATOM 857 N N . GLY A 1 112 ? 3.178 1.940 -8.129 1.00 83.81 112 GLY A N 1
ATOM 858 C CA . GLY A 1 112 ? 3.218 1.234 -6.851 1.00 83.81 112 GLY A CA 1
ATOM 859 C C . GLY A 1 112 ? 2.052 1.628 -5.944 1.00 83.81 112 GLY A C 1
ATOM 860 O O . GLY A 1 112 ? 1.752 2.816 -5.808 1.00 83.81 112 GLY A O 1
ATOM 861 N N . VAL A 1 113 ? 1.432 0.638 -5.297 1.00 89.38 113 VAL A N 1
ATOM 862 C CA . VAL A 1 113 ? 0.365 0.864 -4.315 1.00 89.38 113 VAL A CA 1
ATOM 863 C C . VAL A 1 113 ? 0.638 0.101 -3.023 1.00 89.38 113 VAL A C 1
ATOM 865 O O . VAL A 1 113 ? 0.913 -1.095 -3.033 1.00 89.38 113 VAL A O 1
ATOM 868 N N . ALA A 1 114 ? 0.500 0.778 -1.885 1.00 91.75 114 ALA A N 1
ATOM 869 C CA . ALA A 1 114 ? 0.508 0.147 -0.567 1.00 91.75 114 ALA A CA 1
ATOM 870 C C . ALA A 1 114 ? -0.718 0.571 0.247 1.00 91.75 114 ALA A C 1
ATOM 872 O O . ALA A 1 114 ? -1.231 1.675 0.076 1.00 91.75 114 ALA A O 1
ATOM 873 N N . TYR A 1 115 ? -1.176 -0.300 1.145 1.00 93.50 115 TYR A N 1
ATOM 874 C CA . TYR A 1 115 ? -2.283 -0.027 2.061 1.00 93.50 115 TYR A CA 1
ATOM 875 C C . TYR A 1 115 ? -1.792 -0.092 3.500 1.00 93.50 115 TYR A C 1
ATOM 877 O O . TYR A 1 115 ? -1.050 -1.003 3.866 1.00 93.50 115 TYR A O 1
ATOM 885 N N . ILE A 1 116 ? -2.272 0.836 4.322 1.00 95.06 116 ILE A N 1
ATOM 886 C CA . ILE A 1 116 ? -2.091 0.811 5.771 1.00 95.06 116 ILE A CA 1
ATOM 887 C C . ILE A 1 116 ? -3.472 0.977 6.402 1.00 95.06 116 ILE A C 1
ATOM 889 O O . ILE A 1 116 ? -4.160 1.973 6.169 1.00 95.06 116 ILE A O 1
ATOM 893 N N . GLY A 1 117 ? -3.904 -0.019 7.174 1.00 94.06 117 GLY A N 1
ATOM 894 C CA . GLY A 1 117 ? -5.212 0.010 7.819 1.00 94.06 117 GLY A CA 1
ATOM 895 C C . GLY A 1 117 ? -5.703 -1.349 8.299 1.00 94.06 117 GLY A C 1
ATOM 896 O O . GLY A 1 117 ? -4.932 -2.287 8.495 1.00 94.06 117 GLY A O 1
ATOM 897 N N . PHE A 1 118 ? -7.016 -1.430 8.484 1.00 93.12 118 PHE A N 1
ATOM 898 C CA . PHE A 1 118 ? -7.730 -2.600 8.979 1.00 93.12 118 PHE A CA 1
ATOM 899 C C . PHE A 1 118 ? -8.374 -3.340 7.814 1.00 93.12 118 PHE A C 1
ATOM 901 O O . PHE A 1 118 ? -8.947 -2.716 6.920 1.00 93.12 118 PHE A O 1
ATOM 908 N N . PHE A 1 119 ? -8.308 -4.667 7.828 1.00 92.50 119 PHE A N 1
ATOM 909 C CA . PHE A 1 119 ? -8.834 -5.499 6.751 1.00 92.50 119 PHE A CA 1
ATOM 910 C C . PHE A 1 119 ? -9.225 -6.891 7.252 1.00 92.50 119 PHE A C 1
ATOM 912 O O . PHE A 1 119 ? -8.786 -7.330 8.316 1.00 92.50 119 PHE A O 1
ATOM 919 N N . ASN A 1 120 ? -10.041 -7.588 6.462 1.00 91.31 120 ASN A N 1
ATOM 920 C CA . ASN A 1 120 ? -10.325 -9.008 6.648 1.00 91.31 120 ASN A CA 1
ATOM 921 C C . ASN A 1 120 ? -9.349 -9.849 5.798 1.00 91.31 120 ASN A C 1
ATOM 923 O O . ASN A 1 120 ? -9.390 -9.701 4.580 1.00 91.31 120 ASN A O 1
ATOM 927 N N . PRO A 1 121 ? -8.519 -10.736 6.382 1.00 88.38 121 PRO A N 1
ATOM 928 C CA . PRO A 1 121 ? -7.493 -11.480 5.644 1.00 88.38 121 PRO A CA 1
ATOM 929 C C . PRO A 1 121 ? -8.026 -12.617 4.752 1.00 88.38 121 PRO A C 1
ATOM 931 O O . PRO A 1 121 ? -7.257 -13.186 3.982 1.00 88.38 121 PRO A O 1
ATOM 934 N N . GLU A 1 122 ? -9.301 -13.004 4.866 1.00 84.31 122 GLU A N 1
ATOM 935 C CA . GLU A 1 122 ? -9.826 -14.208 4.204 1.00 84.31 122 GLU A CA 1
ATOM 936 C C . GLU A 1 122 ? -10.060 -14.031 2.700 1.00 84.31 122 GLU A C 1
ATOM 938 O O . GLU A 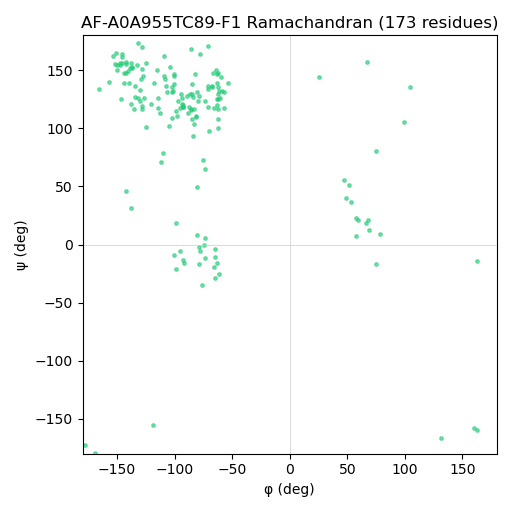1 122 ? -9.890 -14.978 1.930 1.00 84.31 1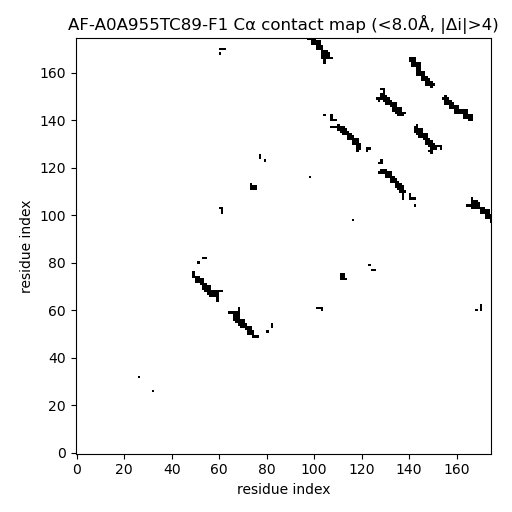22 GLU A O 1
ATOM 943 N N . TYR A 1 123 ? -10.475 -12.836 2.270 1.00 72.94 123 TYR A N 1
ATOM 944 C CA . TYR A 1 123 ? -10.873 -12.591 0.887 1.00 72.94 123 TYR A CA 1
ATOM 945 C C . TYR A 1 123 ? -10.334 -11.256 0.386 1.00 72.94 123 TYR A C 1
ATOM 947 O O . TYR A 1 123 ? -10.649 -10.196 0.920 1.00 72.94 123 TYR A O 1
ATOM 955 N N . HIS A 1 124 ? -9.536 -11.295 -0.676 1.00 79.44 124 HIS A N 1
ATOM 956 C CA . HIS A 1 124 ? -8.975 -10.107 -1.305 1.00 79.44 124 HIS A CA 1
ATOM 957 C C . HIS A 1 124 ? -9.112 -10.199 -2.821 1.00 79.44 124 HIS A C 1
ATOM 959 O O . HIS A 1 124 ? -8.857 -11.241 -3.422 1.00 79.44 124 HIS A O 1
ATOM 965 N N . THR A 1 125 ? -9.518 -9.091 -3.434 1.00 74.88 125 THR A N 1
ATOM 966 C CA . THR A 1 125 ? -9.508 -8.911 -4.891 1.00 74.88 125 THR A CA 1
ATOM 967 C C . THR A 1 125 ? -8.581 -7.736 -5.221 1.00 74.88 125 THR A C 1
ATOM 969 O O . THR A 1 125 ? -7.707 -7.403 -4.425 1.00 74.88 125 THR A O 1
ATOM 972 N N . TRP A 1 126 ? -8.765 -7.068 -6.362 1.00 76.81 126 TRP A N 1
ATOM 973 C CA . TRP A 1 126 ? -8.016 -5.848 -6.694 1.00 76.81 126 TRP A CA 1
ATOM 974 C C . TRP A 1 126 ? -8.257 -4.698 -5.696 1.00 76.81 126 TRP A C 1
ATOM 976 O O . TRP A 1 126 ? -7.404 -3.827 -5.537 1.00 76.81 126 TRP A O 1
ATOM 986 N N . ARG A 1 127 ? -9.411 -4.692 -5.013 1.00 82.75 127 ARG A N 1
ATOM 987 C CA . ARG A 1 127 ? -9.676 -3.860 -3.835 1.00 82.75 127 ARG A CA 1
ATOM 988 C C . ARG A 1 127 ? -9.690 -4.756 -2.600 1.00 82.75 127 ARG A C 1
ATOM 990 O O . ARG A 1 127 ? -10.266 -5.850 -2.634 1.00 82.75 127 ARG A O 1
ATOM 997 N N . VAL A 1 128 ? -9.050 -4.295 -1.525 1.00 88.06 128 VAL A N 1
ATOM 998 C CA . VAL A 1 128 ? -9.031 -5.004 -0.240 1.00 88.06 128 VAL A CA 1
ATOM 999 C C . VAL A 1 128 ? -10.471 -5.101 0.268 1.00 88.06 128 VAL A C 1
ATOM 1001 O O . VAL A 1 128 ? -11.185 -4.104 0.315 1.00 88.06 128 VAL A O 1
ATOM 1004 N N . TRP A 1 129 ? -10.932 -6.317 0.555 1.00 89.56 129 TRP A N 1
ATOM 1005 C CA . TRP A 1 129 ? -12.313 -6.563 0.969 1.00 89.56 129 TRP A CA 1
ATOM 1006 C C . TRP A 1 129 ? -12.491 -6.294 2.460 1.00 89.56 129 TRP A C 1
ATOM 1008 O O . TRP A 1 129 ? -11.593 -6.594 3.250 1.00 89.56 129 TRP A O 1
ATOM 1018 N N . SER A 1 130 ? -13.676 -5.813 2.855 1.00 92.19 130 SER A N 1
ATOM 1019 C CA . SER A 1 130 ? -14.018 -5.568 4.263 1.00 92.19 130 SER A CA 1
ATOM 1020 C C . SER A 1 130 ? -12.898 -4.813 4.997 1.00 92.19 130 SER A C 1
ATOM 1022 O O . SER A 1 130 ? -12.355 -5.295 5.996 1.00 92.19 130 SER A O 1
ATOM 1024 N N . SER A 1 131 ? -12.520 -3.654 4.459 1.00 92.38 131 SER A N 1
ATOM 1025 C CA . SER A 1 131 ? -11.361 -2.879 4.889 1.00 92.38 131 SER A CA 1
ATOM 1026 C C . SER A 1 131 ? -11.658 -1.398 5.078 1.00 92.38 131 SER A C 1
ATOM 1028 O O . SER A 1 131 ? -12.517 -0.826 4.405 1.00 92.38 131 SER A O 1
ATOM 1030 N N . MET A 1 132 ? -10.861 -0.770 5.937 1.00 92.81 132 MET A N 1
ATOM 1031 C CA . MET A 1 132 ? -10.732 0.678 6.081 1.00 92.81 132 MET A CA 1
ATOM 1032 C C . MET A 1 132 ? -9.244 1.007 6.169 1.00 92.81 132 MET A C 1
ATOM 1034 O O . MET A 1 132 ? -8.564 0.564 7.096 1.00 92.81 132 MET A O 1
ATOM 1038 N N . ALA A 1 133 ? -8.735 1.756 5.198 1.00 93.88 133 ALA A N 1
ATOM 1039 C CA . ALA A 1 133 ? -7.314 2.045 5.079 1.00 93.88 133 ALA A CA 1
ATOM 1040 C C . ALA A 1 133 ? -7.082 3.399 4.411 1.00 93.88 133 ALA A C 1
ATOM 1042 O O . ALA A 1 133 ? -7.964 3.949 3.747 1.00 93.88 133 ALA A O 1
ATOM 1043 N N . PHE A 1 134 ? -5.860 3.903 4.530 1.00 95.00 134 PHE A N 1
ATOM 1044 C CA . PHE A 1 134 ? -5.345 4.807 3.516 1.00 95.00 134 PHE A CA 1
ATOM 1045 C C . PHE A 1 134 ? -4.406 4.044 2.582 1.00 95.00 134 PHE A C 1
ATOM 1047 O O . PHE A 1 134 ? -3.715 3.099 2.974 1.00 95.00 134 PHE A O 1
ATOM 1054 N N . ARG A 1 135 ? -4.417 4.453 1.320 1.00 93.06 135 ARG A N 1
ATOM 1055 C CA . ARG A 1 135 ? -3.531 3.981 0.269 1.00 93.06 135 ARG A CA 1
ATOM 1056 C C . ARG A 1 135 ? -2.426 4.996 0.061 1.00 93.06 135 ARG A C 1
ATOM 1058 O O . ARG A 1 135 ? -2.672 6.198 0.125 1.00 93.06 135 ARG A O 1
ATOM 1065 N N . ILE A 1 136 ? -1.244 4.492 -0.248 1.00 94.56 136 ILE A N 1
ATOM 1066 C CA . ILE A 1 136 ? -0.147 5.257 -0.825 1.00 94.56 136 ILE A CA 1
ATOM 1067 C C . ILE A 1 136 ? -0.106 4.847 -2.293 1.00 94.56 136 ILE A C 1
ATOM 1069 O O . ILE A 1 136 ? 0.325 3.739 -2.602 1.00 94.56 136 ILE A O 1
ATOM 1073 N N . TRP A 1 137 ? -0.639 5.697 -3.164 1.00 93.06 137 TRP A N 1
ATOM 1074 C CA . TRP A 1 137 ? -0.714 5.475 -4.606 1.00 93.06 137 TRP A CA 1
ATOM 1075 C C . TRP A 1 137 ? 0.382 6.275 -5.302 1.00 93.06 137 TRP A C 1
ATOM 1077 O O . TRP A 1 137 ? 0.550 7.458 -5.013 1.00 93.06 137 TRP A O 1
ATOM 1087 N N . GLU A 1 138 ? 1.134 5.659 -6.211 1.00 93.94 138 GLU A N 1
ATOM 1088 C CA . GLU A 1 138 ? 2.074 6.419 -7.031 1.00 93.94 138 GLU A CA 1
ATOM 1089 C C . GLU A 1 138 ? 1.346 7.284 -8.058 1.00 93.94 138 GLU A C 1
ATOM 1091 O O . GLU A 1 138 ? 0.700 6.774 -8.968 1.00 93.94 138 GLU A O 1
ATOM 1096 N N . GLU A 1 139 ? 1.532 8.595 -7.939 1.00 91.88 139 GLU A N 1
ATOM 1097 C CA . GLU A 1 139 ? 1.107 9.581 -8.925 1.00 91.88 139 GLU A CA 1
ATOM 1098 C C . GLU A 1 139 ? 2.284 10.518 -9.199 1.00 91.88 139 GLU A C 1
ATOM 1100 O O . GLU A 1 139 ? 2.855 11.090 -8.275 1.00 91.88 139 GLU A O 1
ATOM 1105 N N . ALA A 1 140 ? 2.676 10.683 -10.462 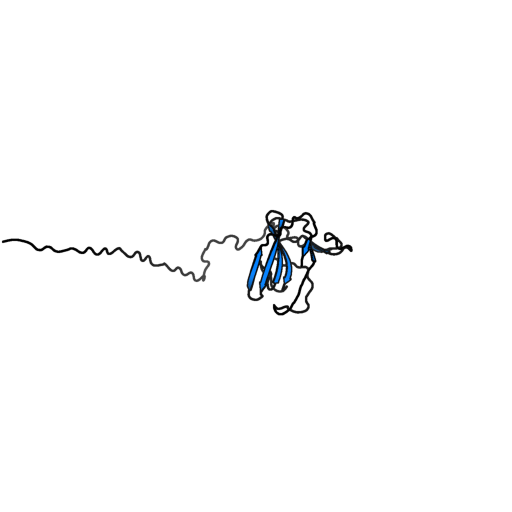1.00 90.50 140 ALA A N 1
ATOM 1106 C CA . ALA A 1 140 ? 3.746 11.601 -10.866 1.00 90.50 140 ALA A CA 1
ATOM 1107 C C . ALA A 1 140 ? 5.060 11.480 -10.050 1.00 90.50 140 ALA A C 1
ATOM 1109 O O . ALA A 1 140 ? 5.728 12.481 -9.779 1.00 90.50 140 ALA A O 1
ATOM 1110 N N . LYS A 1 141 ? 5.473 10.249 -9.712 1.00 92.44 141 LYS A N 1
ATOM 1111 C CA . LYS A 1 141 ? 6.663 9.904 -8.908 1.00 92.44 141 LYS A CA 1
ATOM 1112 C C . LYS A 1 141 ? 6.606 10.343 -7.441 1.00 92.44 141 LYS A C 1
ATOM 1114 O O . LYS A 1 141 ? 7.649 10.406 -6.786 1.00 92.44 141 LYS A O 1
ATOM 1119 N N . VAL A 1 142 ? 5.420 10.626 -6.914 1.00 94.94 142 VAL A N 1
ATOM 1120 C CA . VAL A 1 142 ? 5.183 10.881 -5.489 1.00 94.94 142 VAL A CA 1
ATOM 1121 C C . VAL A 1 142 ? 4.112 9.936 -4.953 1.00 94.94 142 VAL A C 1
ATOM 1123 O O . VAL A 1 142 ? 3.307 9.395 -5.706 1.00 94.94 142 VAL A O 1
ATOM 1126 N N . GLY A 1 143 ? 4.122 9.701 -3.643 1.00 95.62 143 GLY A N 1
ATOM 1127 C CA . GLY A 1 143 ? 3.082 8.934 -2.969 1.00 95.62 143 GLY A CA 1
ATOM 1128 C C . GLY A 1 143 ? 1.892 9.828 -2.656 1.00 95.62 143 GLY A C 1
ATOM 1129 O O . GLY A 1 143 ? 1.948 10.621 -1.718 1.00 95.62 143 GLY A O 1
ATOM 1130 N N . GLN A 1 144 ? 0.812 9.708 -3.418 1.00 96.19 144 GLN A N 1
ATOM 1131 C CA . GLN A 1 144 ? -0.456 10.338 -3.088 1.00 96.19 144 GLN A CA 1
ATOM 1132 C C . GLN A 1 144 ? -1.170 9.522 -2.013 1.00 96.19 144 GLN A C 1
ATOM 1134 O O . GLN A 1 144 ? -1.378 8.315 -2.160 1.00 96.19 144 GLN A O 1
ATOM 1139 N N . ILE A 1 145 ? -1.581 10.188 -0.935 1.00 96.06 145 ILE A N 1
ATOM 1140 C CA . ILE A 1 145 ? -2.423 9.560 0.080 1.00 96.06 145 ILE A CA 1
ATOM 1141 C C . ILE A 1 145 ? -3.871 9.568 -0.401 1.00 96.06 145 ILE A C 1
ATOM 1143 O O . ILE A 1 145 ? -4.402 10.599 -0.817 1.00 96.06 145 ILE A O 1
ATOM 1147 N N . MET A 1 146 ? -4.534 8.422 -0.324 1.00 95.38 146 MET A N 1
ATOM 1148 C CA . MET A 1 146 ? -5.959 8.288 -0.623 1.00 95.38 146 M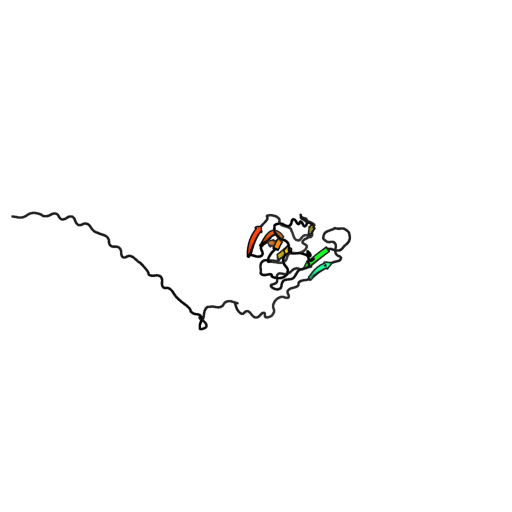ET A CA 1
ATOM 1149 C C . MET A 1 146 ? -6.642 7.562 0.524 1.00 95.38 146 MET A C 1
ATOM 1151 O O . MET A 1 146 ? -6.082 6.614 1.063 1.00 95.38 146 MET A O 1
ATOM 1155 N N . PHE A 1 147 ? -7.858 7.949 0.885 1.00 94.44 147 PHE A N 1
ATOM 1156 C CA . PHE A 1 147 ? -8.676 7.130 1.778 1.00 94.44 147 PHE A CA 1
ATOM 1157 C C . PHE A 1 147 ? -9.419 6.089 0.960 1.00 94.44 147 PHE A C 1
ATOM 1159 O O . PHE A 1 147 ? -9.944 6.411 -0.103 1.00 94.44 147 PHE A O 1
ATOM 1166 N N . ASP A 1 148 ? -9.492 4.857 1.450 1.00 92.50 148 ASP A N 1
ATOM 1167 C CA . ASP A 1 148 ? -10.245 3.807 0.783 1.00 92.50 148 ASP A CA 1
ATOM 1168 C C . ASP A 1 148 ? -10.928 2.876 1.776 1.00 92.50 148 ASP A C 1
ATOM 1170 O O . ASP A 1 148 ? -10.366 2.480 2.802 1.00 92.50 148 ASP A O 1
ATOM 1174 N N . TRP A 1 149 ? -12.163 2.515 1.448 1.00 91.88 149 TRP A N 1
ATOM 1175 C CA . TRP A 1 149 ? -12.899 1.520 2.195 1.00 91.88 149 TRP A CA 1
ATOM 1176 C C . TRP A 1 149 ? -13.745 0.643 1.280 1.00 91.88 149 TRP A C 1
ATOM 1178 O O . TRP A 1 149 ? -14.171 1.029 0.185 1.00 91.88 149 TRP A O 1
ATOM 1188 N N . MET A 1 150 ? -14.012 -0.555 1.782 1.00 91.50 150 MET A N 1
ATOM 1189 C CA . MET A 1 150 ? -14.953 -1.504 1.211 1.00 91.50 150 MET A CA 1
ATOM 1190 C C . MET A 1 150 ? -15.599 -2.271 2.357 1.00 91.50 150 MET A C 1
ATOM 1192 O O . MET A 1 150 ? -14.901 -2.855 3.178 1.00 91.50 150 MET A O 1
ATOM 1196 N N . ALA A 1 151 ? -16.923 -2.280 2.428 1.00 88.81 151 ALA A N 1
ATOM 1197 C CA . ALA A 1 151 ? -17.670 -3.123 3.348 1.00 88.81 151 ALA A CA 1
ATOM 1198 C C . ALA A 1 151 ? -17.736 -4.573 2.837 1.00 88.81 151 ALA A C 1
ATOM 1200 O O . ALA A 1 151 ? -17.479 -4.863 1.667 1.00 88.81 151 ALA A O 1
ATOM 1201 N N . GLY A 1 152 ? -18.089 -5.503 3.728 1.00 86.44 152 GLY A N 1
ATOM 1202 C CA . GLY A 1 152 ? -18.195 -6.928 3.400 1.00 86.44 152 GLY A CA 1
ATOM 1203 C C . GLY A 1 152 ? -19.271 -7.267 2.358 1.00 86.44 152 GLY A C 1
ATOM 1204 O O . GLY A 1 152 ? -19.222 -8.349 1.780 1.00 86.44 152 GLY A O 1
ATOM 1205 N N . ASP A 1 153 ? -20.202 -6.346 2.097 1.00 89.06 153 ASP A N 1
ATOM 1206 C CA . ASP A 1 153 ? -21.281 -6.438 1.109 1.00 89.06 153 ASP A CA 1
ATOM 1207 C C . ASP A 1 153 ? -20.962 -5.704 -0.210 1.00 89.06 153 ASP A C 1
ATOM 1209 O O . ASP A 1 153 ? -21.863 -5.410 -0.993 1.00 89.06 153 ASP A O 1
ATOM 1213 N N . TRP A 1 154 ? -19.676 -5.427 -0.467 1.00 86.56 154 TRP A N 1
ATOM 1214 C CA . TRP A 1 154 ? -19.164 -4.813 -1.699 1.00 86.56 154 TRP A CA 1
ATOM 1215 C C . TRP A 1 154 ? -19.541 -3.339 -1.913 1.00 86.56 154 TRP A C 1
ATOM 1217 O O . TRP A 1 154 ? -19.300 -2.777 -2.982 1.00 86.56 154 TRP A O 1
ATOM 1227 N N . GLN A 1 155 ? -20.060 -2.662 -0.889 1.00 90.19 155 GLN A N 1
ATOM 1228 C CA . GLN A 1 155 ? -20.137 -1.204 -0.909 1.00 90.19 155 GLN A CA 1
ATOM 1229 C C . GLN A 1 155 ? -18.740 -0.635 -0.704 1.00 90.19 155 GLN A C 1
ATOM 1231 O O . GLN A 1 155 ? -18.080 -0.962 0.278 1.00 90.19 155 GLN A O 1
ATOM 1236 N N . ALA A 1 156 ? -18.268 0.192 -1.629 1.00 90.56 156 ALA A N 1
ATOM 1237 C CA . ALA A 1 156 ? -16.914 0.713 -1.570 1.00 90.56 156 ALA A CA 1
ATOM 1238 C C . ALA A 1 156 ? -16.847 2.149 -2.075 1.00 90.56 156 ALA A C 1
ATOM 1240 O O . ALA A 1 156 ? -17.558 2.536 -3.002 1.00 90.56 156 ALA A O 1
ATOM 1241 N N . MET A 1 157 ? -15.942 2.928 -1.495 1.00 90.81 157 MET A N 1
ATOM 1242 C CA . MET A 1 157 ? -15.633 4.281 -1.940 1.00 90.81 157 MET A CA 1
ATOM 1243 C C . MET A 1 157 ? -14.182 4.596 -1.585 1.00 90.81 157 MET A C 1
ATOM 1245 O O . MET A 1 157 ? -13.599 4.005 -0.678 1.00 90.81 157 MET A O 1
ATOM 1249 N N . GLY A 1 158 ? -13.597 5.518 -2.333 1.00 90.75 158 GLY A N 1
ATOM 1250 C CA . GLY A 1 158 ? -12.301 6.087 -2.023 1.00 90.75 158 GLY A CA 1
ATOM 1251 C C . GLY A 1 158 ? -12.335 7.586 -2.259 1.00 90.75 158 GLY A C 1
ATOM 1252 O O . GLY A 1 158 ? -13.182 8.082 -3.004 1.00 90.75 158 GLY A O 1
ATOM 1253 N N . VAL A 1 159 ? -11.440 8.297 -1.590 1.00 94.12 159 VAL A N 1
ATOM 1254 C CA . VAL A 1 159 ? -11.257 9.736 -1.749 1.00 94.12 159 VAL A CA 1
ATOM 1255 C C . VAL A 1 159 ? -9.785 9.983 -2.003 1.00 94.12 159 VAL A C 1
ATOM 1257 O O . VAL A 1 159 ? -8.937 9.717 -1.149 1.00 94.12 159 VAL A O 1
ATOM 1260 N N . GLU A 1 160 ? -9.496 10.501 -3.187 1.00 93.00 160 GLU A N 1
ATOM 1261 C CA . GLU A 1 160 ? -8.187 11.049 -3.497 1.00 93.00 160 GLU A CA 1
ATOM 1262 C C . GLU A 1 160 ? -7.970 12.317 -2.676 1.00 93.00 160 GLU A C 1
ATOM 1264 O O . GLU A 1 160 ? -8.863 13.160 -2.558 1.00 93.00 160 GLU A O 1
ATOM 1269 N N . THR A 1 161 ? -6.783 12.458 -2.094 1.00 94.50 161 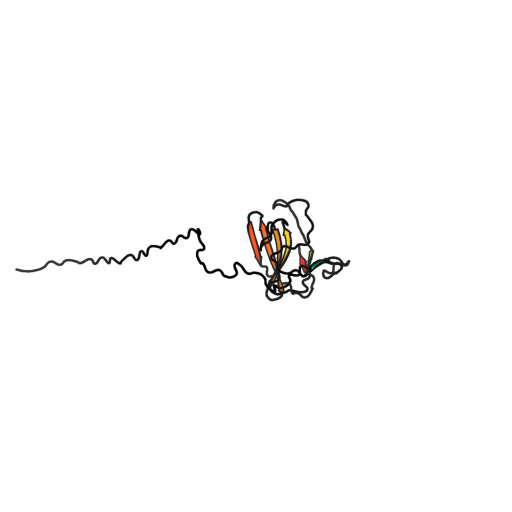THR A N 1
ATOM 1270 C C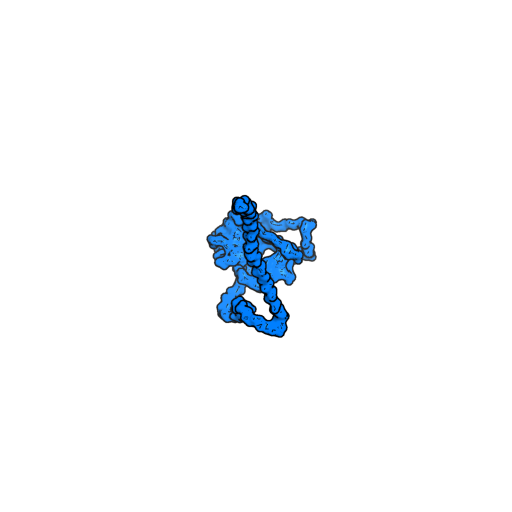A . THR A 1 161 ? -6.426 13.669 -1.356 1.00 94.50 161 THR A CA 1
ATOM 1271 C C . THR A 1 161 ? -5.381 14.468 -2.126 1.00 94.50 161 THR A C 1
ATOM 1273 O O . THR A 1 161 ? -4.686 13.942 -2.993 1.00 94.50 161 THR A O 1
ATOM 1276 N N . ALA A 1 162 ? -5.233 15.745 -1.780 1.00 95.00 162 ALA A N 1
ATOM 1277 C CA . ALA A 1 162 ? -4.133 16.575 -2.270 1.00 95.00 162 ALA A CA 1
ATOM 1278 C C . ALA A 1 162 ? -2.819 16.351 -1.489 1.00 95.00 162 ALA A C 1
ATOM 1280 O O . ALA A 1 162 ? -1.869 17.115 -1.656 1.00 95.00 162 ALA A O 1
ATOM 1281 N N . ILE A 1 163 ? -2.764 15.351 -0.600 1.00 95.81 163 ILE A N 1
ATOM 1282 C CA . ILE A 1 163 ? -1.578 15.044 0.200 1.00 95.81 163 ILE A CA 1
ATOM 1283 C C . ILE A 1 163 ? -0.631 14.216 -0.663 1.00 95.81 163 ILE A C 1
ATOM 1285 O O . ILE A 1 163 ? -0.903 13.057 -0.977 1.00 95.81 163 ILE A O 1
ATOM 1289 N N . LEU A 1 164 ? 0.485 14.836 -1.031 1.00 95.88 164 LEU A N 1
ATOM 1290 C CA . LEU A 1 164 ? 1.540 14.249 -1.842 1.00 95.88 164 LEU A CA 1
ATOM 1291 C C . LEU A 1 164 ? 2.805 14.135 -1.000 1.00 95.88 164 LEU A C 1
ATOM 1293 O O . LEU A 1 164 ? 3.267 15.128 -0.438 1.00 95.88 164 LEU A O 1
ATOM 1297 N N . LEU A 1 165 ? 3.355 12.930 -0.930 1.00 95.88 165 LEU A N 1
ATOM 1298 C CA . LEU A 1 165 ? 4.548 12.622 -0.160 1.00 95.88 165 LEU A CA 1
ATOM 1299 C C . LEU A 1 165 ? 5.696 12.275 -1.117 1.00 95.88 165 LEU A C 1
ATOM 1301 O O . LEU A 1 165 ? 5.615 11.264 -1.827 1.00 95.88 165 LEU A O 1
ATOM 1305 N N . PRO A 1 166 ? 6.748 13.103 -1.198 1.00 96.00 166 PRO A N 1
ATOM 1306 C CA . PRO A 1 166 ? 7.922 12.770 -1.990 1.00 96.00 166 PRO A CA 1
ATOM 1307 C C . PRO A 1 166 ? 8.629 11.521 -1.432 1.00 96.00 166 PRO A C 1
ATOM 1309 O O . PRO A 1 166 ? 8.592 11.267 -0.229 1.00 96.00 166 PRO A O 1
ATOM 1312 N N . PRO A 1 167 ? 9.299 10.725 -2.282 1.00 95.50 167 PRO A N 1
ATOM 1313 C CA . PRO A 1 167 ? 10.101 9.592 -1.837 1.00 95.50 167 PRO A CA 1
ATOM 1314 C C . PRO A 1 167 ? 11.490 10.045 -1.336 1.00 95.50 167 PRO A C 1
ATOM 1316 O O . PRO A 1 167 ? 12.512 9.531 -1.787 1.00 95.50 167 PRO A O 1
ATOM 1319 N N . ASP A 1 168 ? 11.546 11.052 -0.464 1.00 96.50 168 ASP A N 1
ATOM 1320 C CA . ASP A 1 168 ? 12.784 11.658 0.055 1.00 96.50 168 ASP A CA 1
ATOM 1321 C C . ASP A 1 168 ? 13.238 11.073 1.405 1.00 96.50 168 ASP A C 1
ATOM 1323 O O . ASP A 1 168 ? 14.343 11.352 1.872 1.00 96.50 168 ASP A O 1
ATOM 1327 N N . GLY A 1 169 ? 12.427 10.193 1.996 1.00 96.06 169 GLY A N 1
ATOM 1328 C CA . GLY A 1 169 ? 12.673 9.595 3.302 1.00 96.06 169 GLY A CA 1
ATOM 1329 C C . GLY A 1 169 ? 12.342 10.507 4.482 1.00 96.06 169 GLY A C 1
ATOM 1330 O O . GLY A 1 169 ? 12.663 10.128 5.610 1.00 96.06 169 GLY A O 1
ATOM 1331 N N . GLU A 1 170 ? 11.705 11.658 4.251 1.00 97.00 170 GLU A N 1
ATOM 1332 C CA . GLU A 1 170 ? 11.175 12.495 5.322 1.00 97.00 170 GLU A CA 1
ATOM 1333 C C . GLU A 1 170 ? 10.091 11.756 6.112 1.00 97.00 170 GLU A C 1
ATOM 1335 O O . GLU A 1 170 ? 9.355 10.899 5.606 1.00 97.00 170 GLU A O 1
ATOM 1340 N N . VAL A 1 171 ? 10.019 12.073 7.403 1.00 97.38 171 VAL A N 1
ATOM 1341 C CA . VAL A 1 171 ? 9.116 11.398 8.333 1.00 97.38 171 VAL A CA 1
ATOM 1342 C C . VAL A 1 171 ? 7.807 12.169 8.429 1.00 97.38 171 VAL A C 1
ATOM 1344 O O . VAL A 1 171 ? 7.763 13.311 8.884 1.00 97.38 171 VAL A O 1
ATOM 1347 N N . HIS A 1 172 ? 6.711 11.499 8.092 1.00 96.56 172 HIS A N 1
ATOM 1348 C CA . HIS A 1 172 ? 5.356 12.025 8.201 1.00 96.56 172 HIS A CA 1
ATOM 1349 C C . HIS A 1 172 ? 4.600 11.330 9.333 1.00 96.56 172 HIS A C 1
ATOM 1351 O O . HIS A 1 172 ? 4.786 10.141 9.576 1.00 96.56 172 HIS A O 1
ATOM 1357 N N . THR A 1 173 ? 3.731 12.067 10.027 1.00 96.25 173 THR A N 1
ATOM 1358 C CA . THR A 1 173 ? 2.864 11.530 11.091 1.00 96.25 173 THR A CA 1
ATOM 1359 C C . THR A 1 173 ? 1.418 11.482 10.609 1.00 96.25 173 THR A C 1
ATOM 1361 O O . THR A 1 173 ? 0.978 12.390 9.907 1.00 96.25 173 THR A O 1
ATOM 1364 N N . TRP A 1 174 ? 0.683 10.443 11.000 1.00 94.62 174 TRP A N 1
ATOM 1365 C CA . TRP A 1 174 ? -0.729 10.253 10.668 1.00 94.62 174 TRP A CA 1
ATOM 1366 C C . TRP A 1 174 ? -1.526 9.774 11.886 1.00 94.62 174 TRP A C 1
ATOM 1368 O O . TRP A 1 174 ? -0.972 9.130 12.782 1.00 94.62 174 TRP A O 1
ATOM 1378 N N . SER A 1 175 ? -2.820 10.101 11.916 1.00 90.88 175 SER A N 1
ATOM 1379 C CA . SER A 1 175 ? -3.787 9.741 12.963 1.00 90.88 175 SER A CA 1
ATOM 1380 C C . SER A 1 175 ? -5.218 9.849 12.463 1.00 90.88 175 SER A C 1
ATOM 1382 O O . SER A 1 175 ? -5.434 10.769 11.639 1.00 90.88 175 SER A O 1
#

Radius of gyration: 30.71 Å; Cα contacts (8 Å, |Δi|>4): 234; chains: 1; bounding box: 89×52×89 Å

Solvent-accessible surface area (backbone atoms only — not comparable to full-atom values): 11836 Å² total; per-residue (Å²): 134,87,88,82,88,87,81,85,83,82,84,79,85,80,73,83,79,83,75,76,72,84,82,84,85,86,84,84,71,88,58,86,85,79,69,92,78,76,76,84,77,71,74,86,70,90,66,80,85,76,57,78,54,60,36,82,41,75,50,55,70,58,68,78,81,80,48,59,42,79,50,69,46,77,53,75,65,95,68,88,83,86,79,82,80,84,80,89,59,91,83,54,97,85,58,88,82,86,71,68,51,67,46,48,40,64,71,71,59,91,74,29,58,48,77,54,73,50,66,46,91,88,52,74,64,102,57,64,34,37,23,48,32,40,32,39,36,44,51,97,78,20,35,27,40,25,44,38,38,18,43,84,85,72,53,65,57,70,44,85,49,92,50,69,41,61,41,77,38,60,70,44,79,52,109

Sequence (175 aa):
MILNQTFLLLFALVGPSLAGGLTQIKEDFSEDPGWEGFQNRKRCVDCPEVIQDFGWSQTDFTQTGGGGEIGGRVQDSFQPAYYAMPMGKPLSFKDSFSASGKLAIKHIGQRGVAYIGFFNPEYHTWRVWSSMAFRIWEEAKVGQIMFDWMAGDWQAMGVETAILLPPDGEVHTWS

pLDDT: mean 85.0, std 14.59, range [35.16, 97.38]

Mean predicted aligned error: 11.55 Å

Foldseek 3Di:
DDDDDDDDDDDDDPDDPPCVDDDDDDDPPPDDPPDDDDCPDDDDDPDDDADPPWEWFQDCLLVPPGGIDTDDDHADDQDDDDHDDDPVDDDDPVDDDDDKDKDFQQFDDPFGKDWDFDADPPDCGPHGEQTWTWMQTDDPQWGWTKTWGAHNVGDIDIGTDPDTHHNNSDMDIGD

Secondary structure (DSSP, 8-state):
-----------------------------SS---PPPSSTTPPPSSPPP---EEEEES--TT--SSS-EEEEE----SS--------SS---TTS-----EEEE-----TT-EEEEEE--TT-BSSSBSSEEEEEEEEETTEEEEEEEEE-TTS-EEEEEEEEEE-SS--EEEE-